Protein AF-A0A9E5NCF9-F1 (afdb_monomer_lite)

Structure (mmCIF, N/CA/C/O backbone):
data_AF-A0A9E5NCF9-F1
#
_entry.id   AF-A0A9E5NCF9-F1
#
loop_
_atom_site.group_PDB
_atom_site.id
_atom_site.type_symbol
_atom_site.label_atom_id
_atom_site.label_alt_id
_atom_site.label_comp_id
_atom_site.label_asym_id
_atom_site.label_entity_id
_atom_site.label_seq_id
_atom_site.pdbx_PDB_ins_code
_atom_site.Cartn_x
_atom_site.Cartn_y
_atom_site.Cartn_z
_atom_site.occupancy
_atom_site.B_iso_or_equiv
_atom_site.auth_seq_id
_atom_site.auth_comp_id
_atom_site.auth_asym_id
_atom_site.auth_atom_id
_atom_site.pdbx_PDB_model_num
ATOM 1 N N . MET A 1 1 ? -29.497 15.907 59.977 1.00 49.34 1 MET A N 1
ATOM 2 C CA . MET A 1 1 ? -30.324 15.135 59.034 1.00 49.34 1 MET A CA 1
ATOM 3 C C . MET A 1 1 ? -30.104 15.745 57.662 1.00 49.34 1 MET A C 1
ATOM 5 O O . MET A 1 1 ? -30.448 16.901 57.498 1.00 49.34 1 MET A O 1
ATOM 9 N N . LEU A 1 2 ? -29.496 14.952 56.767 1.00 55.16 2 LEU A N 1
ATOM 10 C CA . LEU A 1 2 ? -29.427 15.104 55.304 1.00 55.16 2 LEU A CA 1
ATOM 11 C C . LEU A 1 2 ? -28.586 16.265 54.755 1.00 55.16 2 LEU A C 1
ATOM 13 O O . LEU A 1 2 ? -29.027 17.397 54.797 1.00 55.16 2 LEU A O 1
ATOM 17 N N . GLU A 1 3 ? -27.396 15.934 54.239 1.00 51.88 3 GLU A N 1
ATOM 18 C CA . GLU A 1 3 ? -26.892 16.276 52.887 1.00 51.88 3 GLU A CA 1
ATOM 19 C C . GLU A 1 3 ? -25.631 15.424 52.621 1.00 51.88 3 GLU A C 1
ATOM 21 O O . GLU A 1 3 ? -24.520 15.906 52.445 1.00 51.88 3 GLU A O 1
ATOM 26 N N . ALA A 1 4 ? -25.805 14.097 52.644 1.00 48.38 4 ALA A N 1
ATOM 27 C CA . ALA A 1 4 ? -24.856 13.138 52.063 1.00 48.38 4 ALA A CA 1
ATOM 28 C C . ALA A 1 4 ? -25.385 12.704 50.683 1.00 48.38 4 ALA A C 1
ATOM 30 O O . ALA A 1 4 ? -25.530 11.520 50.381 1.00 48.38 4 ALA A O 1
ATOM 31 N N . GLY A 1 5 ? -25.803 13.696 49.894 1.00 51.72 5 GLY A N 1
ATOM 32 C CA . GLY A 1 5 ? -26.425 13.520 48.593 1.00 51.72 5 GLY A CA 1
ATOM 33 C C . GLY A 1 5 ? -25.374 13.329 47.512 1.00 51.72 5 GLY A C 1
ATOM 34 O O . GLY A 1 5 ? -24.742 14.286 47.084 1.00 51.72 5 GLY A O 1
ATOM 35 N N . ALA A 1 6 ? -25.249 12.084 47.059 1.00 51.91 6 ALA A N 1
ATOM 36 C CA . ALA A 1 6 ? -24.755 11.723 45.738 1.00 51.91 6 ALA A CA 1
ATOM 37 C C . ALA A 1 6 ? -23.331 12.196 45.395 1.00 51.91 6 ALA A C 1
ATOM 39 O O . ALA A 1 6 ? -23.110 12.969 44.464 1.00 51.91 6 ALA A O 1
ATOM 40 N N . ILE A 1 7 ? -22.341 11.554 46.022 1.00 51.66 7 ILE A N 1
ATOM 41 C CA . ILE A 1 7 ? -21.150 11.169 45.258 1.00 51.66 7 ILE A CA 1
ATOM 42 C C . ILE A 1 7 ? -21.660 10.131 44.256 1.00 51.66 7 ILE A C 1
ATOM 44 O O . ILE A 1 7 ? -21.749 8.945 44.564 1.00 51.66 7 ILE A O 1
ATOM 48 N N . ALA A 1 8 ? -22.144 10.601 43.107 1.00 52.72 8 ALA A N 1
ATOM 49 C CA . ALA A 1 8 ? -22.459 9.739 41.987 1.00 52.72 8 ALA A CA 1
ATOM 50 C C . ALA A 1 8 ? -21.172 8.982 41.670 1.00 52.72 8 ALA A C 1
ATOM 52 O O . ALA A 1 8 ? -20.208 9.559 41.168 1.00 52.72 8 ALA A O 1
ATOM 53 N N . GLU A 1 9 ? -21.147 7.711 42.059 1.00 51.28 9 GLU A N 1
ATOM 54 C CA . GLU A 1 9 ? -20.127 6.756 41.683 1.00 51.28 9 GLU A CA 1
ATOM 55 C C . GLU A 1 9 ? -20.031 6.805 40.160 1.00 51.28 9 GLU A C 1
ATOM 57 O O . GLU A 1 9 ? -20.888 6.284 39.443 1.00 51.28 9 GLU A O 1
ATOM 62 N N . GLN A 1 10 ? -19.029 7.527 39.658 1.00 52.56 10 GLN A N 1
ATOM 63 C CA . GLN A 1 10 ? -18.651 7.462 38.262 1.00 52.56 10 GLN A CA 1
ATOM 64 C C . GLN A 1 10 ? -18.163 6.035 38.041 1.00 52.56 10 GLN A C 1
ATOM 66 O O . GLN A 1 10 ? -16.990 5.730 38.244 1.00 52.56 10 GLN A O 1
ATOM 71 N N . GLN A 1 11 ? -19.086 5.140 37.679 1.00 53.62 11 GLN A N 1
ATOM 72 C CA . GLN A 1 11 ? -18.734 3.829 37.162 1.00 53.62 11 GLN A CA 1
ATOM 73 C C . GLN A 1 11 ? -17.692 4.064 36.068 1.00 53.62 11 GLN A C 1
ATOM 75 O O . GLN A 1 11 ? -17.972 4.822 35.131 1.00 53.62 11 GLN A O 1
ATOM 80 N N . PRO A 1 12 ? -16.489 3.478 36.168 1.00 50.41 12 PRO A N 1
ATOM 81 C CA . PRO A 1 12 ? -15.481 3.686 35.151 1.00 50.41 12 PRO A CA 1
ATOM 82 C C . PRO A 1 12 ? -16.067 3.174 33.834 1.00 50.41 12 PRO A C 1
ATOM 84 O O . PRO A 1 12 ? -16.365 1.987 33.693 1.00 50.41 12 PRO A O 1
ATOM 87 N N . LEU A 1 13 ? -16.244 4.073 32.861 1.00 57.38 1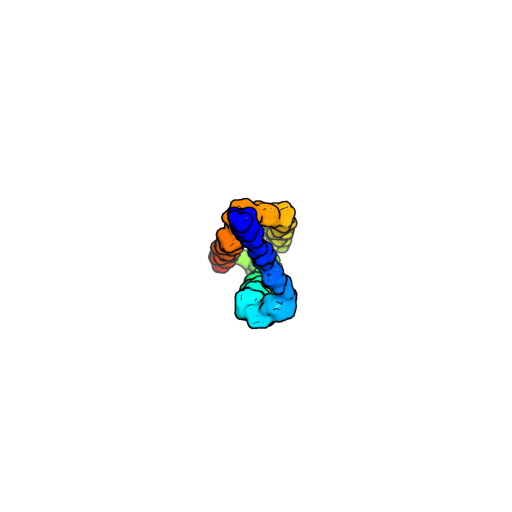3 LEU A N 1
ATOM 88 C CA . LEU A 1 13 ? -16.773 3.794 31.516 1.00 57.38 13 LEU A CA 1
ATOM 89 C C . LEU A 1 13 ? -15.908 2.800 30.710 1.00 57.38 13 LEU A C 1
ATOM 91 O O . LEU A 1 13 ? -16.155 2.541 29.535 1.00 57.38 13 LEU A O 1
ATOM 95 N N . THR A 1 14 ? -14.905 2.191 31.333 1.00 57.75 14 THR A N 1
ATOM 96 C CA . THR A 1 14 ? -14.016 1.183 30.777 1.00 57.75 14 THR A CA 1
ATOM 97 C C . THR A 1 14 ? -14.403 -0.205 31.284 1.00 57.75 14 THR A C 1
ATOM 99 O O . THR A 1 14 ? -13.623 -0.903 31.929 1.00 57.75 14 THR A O 1
ATOM 102 N N . ARG A 1 15 ? -15.604 -0.687 30.936 1.00 58.34 15 ARG A N 1
ATOM 103 C CA . ARG 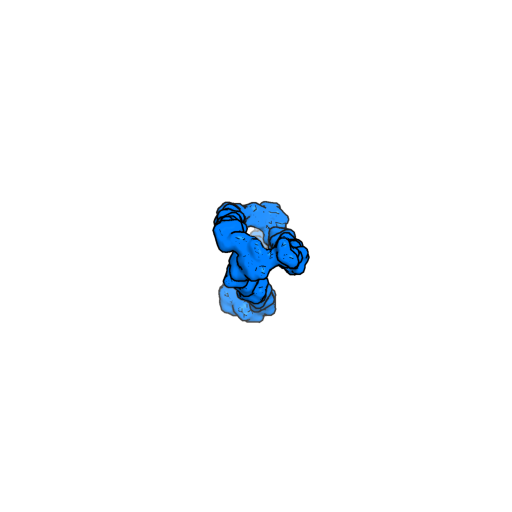A 1 15 ? -15.839 -2.141 30.932 1.00 58.34 15 ARG A CA 1
ATOM 104 C C . ARG A 1 15 ? -14.911 -2.737 29.863 1.00 58.34 15 ARG A C 1
ATOM 106 O O . ARG A 1 15 ? -15.240 -2.743 28.680 1.00 58.34 15 ARG A O 1
ATOM 113 N N . GLY A 1 16 ? -13.718 -3.134 30.308 1.00 64.75 16 GLY A N 1
ATOM 114 C CA . GLY A 1 16 ? -12.516 -3.340 29.506 1.00 64.75 16 GLY A CA 1
ATOM 115 C C . GLY A 1 16 ? -12.742 -4.169 28.249 1.00 64.75 16 GLY A C 1
ATOM 116 O O . GLY A 1 16 ? -13.176 -5.322 28.301 1.00 64.75 16 GLY A O 1
ATOM 117 N N . TRP A 1 17 ? -12.421 -3.580 27.102 1.00 76.69 17 TRP A N 1
ATOM 118 C CA . TRP A 1 17 ? -12.230 -4.336 25.877 1.00 76.69 17 TRP A CA 1
ATOM 119 C C . TRP A 1 17 ? -11.037 -5.270 26.067 1.00 76.69 17 TRP A C 1
ATOM 121 O O . TRP A 1 17 ? -9.910 -4.823 26.253 1.00 76.69 17 TRP A O 1
ATOM 131 N N . THR A 1 18 ? -11.291 -6.575 26.040 1.00 88.62 18 THR A N 1
ATOM 132 C CA . THR A 1 18 ? -10.236 -7.591 26.021 1.00 88.62 18 THR A CA 1
ATOM 133 C C . THR A 1 18 ? -10.070 -8.113 24.602 1.00 88.62 18 THR A C 1
ATOM 135 O O . THR A 1 18 ? -11.038 -8.165 23.837 1.00 88.62 18 THR A O 1
ATOM 138 N N . LEU A 1 19 ? -8.860 -8.559 24.256 1.00 85.25 19 LEU A N 1
ATOM 139 C CA . LEU A 1 19 ? -8.595 -9.173 22.952 1.00 85.25 19 LEU A CA 1
ATOM 140 C C . LEU A 1 19 ? -9.566 -10.332 22.680 1.00 85.25 19 LEU A C 1
ATOM 142 O O . LEU A 1 19 ? -10.162 -10.401 21.613 1.00 85.25 19 LEU A O 1
ATOM 146 N N . ARG A 1 20 ? -9.814 -11.181 23.687 1.00 91.50 20 ARG A N 1
ATOM 147 C CA . ARG A 1 20 ? -10.781 -12.289 23.608 1.00 91.50 20 ARG A CA 1
ATOM 148 C C . ARG A 1 20 ? -12.180 -11.816 23.210 1.00 91.50 20 ARG A C 1
ATOM 150 O O . ARG A 1 20 ? -12.838 -12.485 22.422 1.00 91.50 20 ARG A O 1
ATOM 157 N N . LYS A 1 21 ? -12.635 -10.680 23.744 1.00 90.12 21 LYS A N 1
ATOM 158 C CA . LYS A 1 21 ? -13.936 -10.107 23.390 1.00 90.12 21 LYS A CA 1
ATOM 159 C C . LYS A 1 21 ? -13.934 -9.579 21.955 1.00 90.12 21 LYS A C 1
ATOM 161 O O . LYS A 1 21 ? -14.890 -9.835 21.237 1.00 90.12 21 LYS A O 1
ATOM 166 N N . ALA A 1 22 ? -12.863 -8.908 21.527 1.00 90.69 22 ALA A N 1
ATOM 167 C CA . ALA A 1 22 ? -12.720 -8.409 20.158 1.00 90.69 22 ALA A CA 1
ATOM 168 C C . ALA A 1 22 ? -12.706 -9.542 19.114 1.00 90.69 22 ALA A C 1
ATOM 170 O O . ALA A 1 22 ? -13.416 -9.444 18.117 1.00 90.69 22 ALA A O 1
ATOM 171 N N . LEU A 1 23 ? -11.999 -10.649 19.384 1.00 94.69 23 LEU A N 1
ATOM 172 C CA . LEU A 1 23 ? -11.964 -11.841 18.521 1.00 94.69 23 LEU A CA 1
ATOM 173 C C . LEU A 1 23 ? -13.352 -12.466 18.284 1.00 94.69 23 LEU A C 1
ATOM 175 O O . LEU A 1 23 ? -13.549 -13.156 17.289 1.00 94.69 23 LEU A O 1
ATOM 179 N N . GLY A 1 24 ? -14.314 -12.241 19.182 1.00 93.44 24 GLY A N 1
ATOM 180 C CA . GLY A 1 24 ? -15.695 -12.708 19.030 1.00 93.44 24 GLY A CA 1
ATOM 181 C C . GLY A 1 24 ? -16.599 -11.770 18.222 1.00 93.44 24 GLY A C 1
ATOM 182 O O . GLY A 1 24 ? -17.773 -12.079 18.042 1.00 93.44 24 GLY A O 1
ATOM 183 N N . THR A 1 25 ? -16.097 -10.617 17.769 1.00 95.19 25 THR A N 1
ATOM 184 C CA . THR A 1 25 ? -16.896 -9.614 17.048 1.00 95.19 25 THR A CA 1
ATOM 185 C C . THR A 1 25 ? -16.750 -9.750 15.537 1.00 95.19 25 THR A C 1
ATOM 187 O O . THR A 1 25 ? -15.661 -10.016 15.029 1.00 95.19 25 THR A O 1
ATOM 190 N N . TYR A 1 26 ? -17.835 -9.517 14.795 1.00 95.81 26 TYR A N 1
ATOM 191 C CA . TYR A 1 26 ? -17.784 -9.530 13.331 1.00 95.81 26 TYR A CA 1
ATOM 192 C C . TYR A 1 26 ? -16.941 -8.372 12.786 1.00 95.81 26 TYR A C 1
ATOM 194 O O . TYR A 1 26 ? -16.249 -8.545 11.791 1.00 95.81 26 TYR A O 1
ATOM 202 N N . GLN A 1 27 ? -16.944 -7.216 13.460 1.00 94.56 27 GLN A N 1
ATOM 203 C CA . GLN A 1 27 ? -16.173 -6.034 13.074 1.00 94.56 27 GLN A CA 1
ATOM 204 C C . GLN A 1 27 ? -14.676 -6.341 13.012 1.00 94.56 27 GLN A C 1
ATOM 206 O O . GLN A 1 27 ? -14.008 -5.957 12.057 1.00 94.56 27 GLN A O 1
ATOM 211 N N . PHE A 1 28 ? -14.155 -7.070 14.003 1.00 94.25 28 PHE A N 1
ATOM 212 C CA . PHE A 1 28 ? -12.757 -7.489 14.027 1.00 94.25 28 PHE A CA 1
ATOM 213 C C . PHE A 1 28 ? -12.396 -8.334 12.799 1.00 94.25 28 PHE A C 1
ATOM 215 O O . PHE A 1 28 ? -11.422 -8.041 12.107 1.00 94.25 28 PHE A O 1
ATOM 222 N N . TRP A 1 29 ? -13.207 -9.346 12.487 1.00 96.81 29 TRP A N 1
ATOM 223 C CA . TRP A 1 29 ? -12.961 -10.213 11.335 1.00 96.81 29 TRP A CA 1
ATOM 224 C C . TRP A 1 29 ? -13.160 -9.500 10.002 1.00 96.81 29 TRP A C 1
ATOM 226 O O . TRP A 1 29 ? -12.426 -9.772 9.057 1.00 96.81 29 TRP A O 1
ATOM 236 N N . PHE A 1 30 ? -14.090 -8.549 9.931 1.00 95.94 30 PHE A N 1
ATOM 237 C CA . PHE A 1 30 ? -14.272 -7.715 8.748 1.00 95.94 30 PHE A CA 1
ATOM 238 C C . PHE A 1 30 ? -13.051 -6.825 8.500 1.00 95.94 30 PHE A C 1
ATOM 240 O O . PHE A 1 30 ? -12.613 -6.698 7.362 1.00 95.94 30 PHE A O 1
ATOM 247 N N . LEU A 1 31 ? -12.451 -6.266 9.558 1.00 94.19 31 LEU A N 1
ATOM 248 C CA . LEU A 1 31 ? -11.208 -5.497 9.463 1.00 94.19 31 LEU A CA 1
ATOM 249 C C . LEU A 1 31 ? -10.024 -6.366 9.030 1.00 94.19 31 LEU A C 1
ATOM 251 O O . LEU A 1 31 ? -9.266 -5.949 8.157 1.00 94.19 31 LEU A O 1
ATOM 255 N N . ILE A 1 32 ? -9.881 -7.571 9.598 1.00 95.44 32 ILE A N 1
ATOM 256 C CA . ILE A 1 32 ? -8.859 -8.527 9.150 1.00 95.44 32 ILE A CA 1
ATOM 257 C C . ILE A 1 32 ? -9.062 -8.853 7.675 1.00 95.44 32 ILE A C 1
ATOM 259 O O . ILE A 1 32 ? -8.135 -8.687 6.892 1.00 95.44 32 ILE A O 1
ATOM 263 N N . GLY A 1 33 ? -10.269 -9.270 7.291 1.00 96.69 33 GLY A N 1
ATOM 264 C CA . GLY A 1 33 ? -10.589 -9.619 5.913 1.00 96.69 33 GLY A CA 1
ATOM 265 C C . GLY A 1 33 ? -10.291 -8.465 4.962 1.00 96.69 33 GLY A C 1
ATOM 266 O O . GLY A 1 33 ? -9.548 -8.646 4.003 1.00 96.69 33 GLY A O 1
ATOM 267 N N . ALA A 1 34 ? -10.787 -7.263 5.262 1.00 94.19 34 ALA A N 1
ATOM 268 C CA . ALA A 1 34 ? -10.545 -6.074 4.452 1.00 94.19 34 ALA A CA 1
ATOM 269 C C . ALA A 1 34 ? -9.046 -5.784 4.281 1.00 94.19 34 ALA A C 1
ATOM 271 O O . ALA A 1 34 ? -8.591 -5.577 3.157 1.00 94.19 34 ALA A O 1
ATOM 272 N N . GLN A 1 35 ? -8.265 -5.834 5.365 1.00 93.62 35 GLN A N 1
ATOM 273 C CA . GLN A 1 35 ? -6.822 -5.599 5.309 1.00 93.62 35 GLN A CA 1
ATOM 274 C C . GLN A 1 35 ? -6.094 -6.694 4.515 1.00 93.62 35 GLN A C 1
ATOM 276 O O . GLN A 1 35 ? -5.224 -6.393 3.696 1.00 93.62 35 GLN A O 1
ATOM 281 N 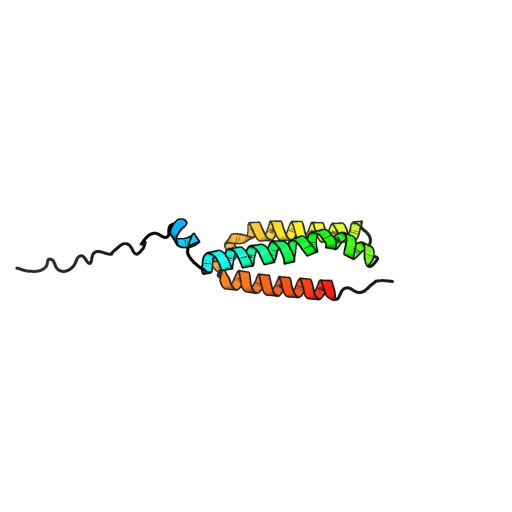N . SER A 1 36 ? -6.458 -7.961 4.726 1.00 94.81 36 SER A N 1
ATOM 282 C CA . SER A 1 36 ? -5.881 -9.102 4.015 1.00 94.81 36 SER A CA 1
ATOM 283 C C . SER A 1 36 ? -6.181 -9.059 2.520 1.00 94.81 36 SER A C 1
ATOM 285 O O . SER A 1 36 ? -5.283 -9.309 1.723 1.00 94.81 36 SER A O 1
ATOM 287 N N . PHE A 1 37 ? -7.405 -8.712 2.119 1.00 94.62 37 PHE A N 1
ATOM 288 C CA . PHE A 1 37 ? -7.760 -8.586 0.706 1.00 94.62 37 PHE A CA 1
ATOM 289 C C . PHE A 1 37 ? -7.086 -7.381 0.052 1.00 94.62 37 PHE A C 1
ATOM 291 O O . PHE A 1 37 ? -6.559 -7.514 -1.053 1.00 94.62 37 PHE A O 1
ATOM 298 N N . TYR A 1 38 ? -7.048 -6.238 0.742 1.00 93.44 38 TYR A N 1
ATOM 299 C CA . TYR A 1 38 ? -6.402 -5.030 0.236 1.00 93.44 38 TYR A CA 1
ATOM 300 C C . TYR A 1 38 ? -4.908 -5.251 -0.029 1.00 93.44 38 TYR A C 1
ATOM 302 O O . TYR A 1 38 ? -4.437 -4.996 -1.136 1.00 93.44 38 TYR A O 1
ATOM 310 N N . TRP A 1 39 ? -4.162 -5.777 0.949 1.00 94.00 39 TRP A N 1
ATOM 311 C CA . TRP A 1 39 ? -2.728 -6.023 0.775 1.00 94.00 39 TRP A CA 1
ATOM 312 C C . TRP A 1 39 ? -2.426 -7.268 -0.050 1.00 94.00 39 TRP A C 1
ATOM 314 O O . TRP A 1 39 ? -1.553 -7.221 -0.906 1.00 94.00 39 TRP A O 1
ATOM 324 N N . GLY A 1 40 ? -3.126 -8.375 0.192 1.00 92.19 40 GLY A N 1
ATOM 325 C CA . GLY A 1 40 ? -2.868 -9.650 -0.471 1.00 9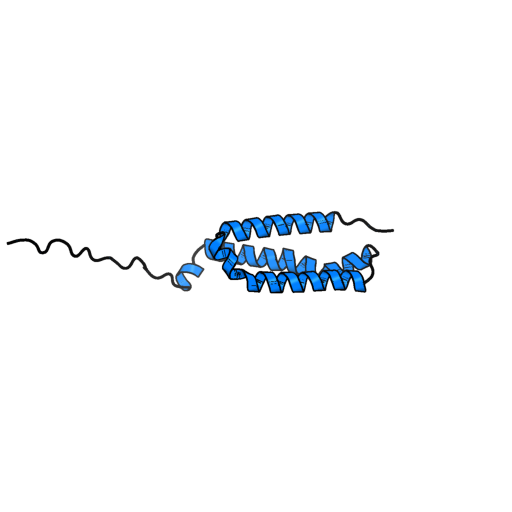2.19 40 GLY A CA 1
ATOM 326 C C . GLY A 1 40 ? -3.248 -9.629 -1.949 1.00 92.19 40 GLY A C 1
ATOM 327 O O . GLY A 1 40 ? -2.376 -9.674 -2.814 1.00 92.19 40 GLY A O 1
ATOM 328 N N . LEU A 1 41 ? -4.553 -9.562 -2.235 1.00 87.94 41 LEU A N 1
ATOM 329 C CA . LEU A 1 41 ? -5.058 -9.618 -3.611 1.00 87.94 41 LEU A CA 1
ATOM 330 C C . LEU A 1 41 ? -4.882 -8.297 -4.361 1.00 87.94 41 LEU A C 1
ATOM 332 O O . LEU A 1 41 ? -4.668 -8.320 -5.567 1.00 87.94 41 LEU A O 1
ATOM 336 N N . GLY A 1 42 ? -4.986 -7.160 -3.672 1.00 88.56 42 GLY A N 1
ATOM 337 C CA . GLY A 1 42 ? -4.806 -5.849 -4.288 1.00 88.56 42 GLY A CA 1
ATOM 338 C C . GLY A 1 42 ? -3.331 -5.515 -4.489 1.00 88.56 42 GLY A C 1
ATOM 339 O O . GLY A 1 42 ? -2.803 -5.597 -5.595 1.00 88.56 42 GLY A O 1
ATOM 340 N N . ALA A 1 43 ? -2.659 -5.120 -3.409 1.00 92.31 43 ALA A N 1
ATOM 341 C CA . ALA A 1 43 ? -1.329 -4.531 -3.491 1.00 92.31 43 ALA A CA 1
ATOM 342 C C . ALA A 1 43 ? -0.251 -5.536 -3.927 1.00 92.31 43 ALA A C 1
ATOM 344 O O . ALA A 1 43 ? 0.414 -5.305 -4.929 1.00 92.31 43 ALA A O 1
ATOM 345 N N . TYR A 1 44 ? -0.058 -6.651 -3.218 1.00 93.50 44 TYR A N 1
ATOM 346 C CA . TYR A 1 44 ? 1.061 -7.561 -3.489 1.00 93.50 44 TYR A CA 1
ATOM 347 C C . TYR A 1 44 ? 0.943 -8.277 -4.832 1.00 93.50 44 TYR A C 1
ATOM 349 O O . TYR A 1 44 ? 1.960 -8.458 -5.502 1.00 93.50 44 TYR A O 1
ATOM 357 N N . MET A 1 45 ? -0.275 -8.620 -5.257 1.00 93.19 45 MET A N 1
ATOM 358 C CA . MET A 1 45 ? -0.509 -9.192 -6.582 1.00 93.19 45 MET A CA 1
ATOM 359 C C . MET A 1 45 ? -0.042 -8.237 -7.686 1.00 93.19 45 MET A C 1
ATOM 361 O O . MET A 1 45 ? 0.719 -8.639 -8.562 1.00 93.19 45 MET A O 1
ATOM 365 N N . VAL A 1 46 ? -0.431 -6.960 -7.611 1.00 93.25 46 VAL A N 1
ATOM 366 C CA . VAL A 1 46 ? 0.011 -5.935 -8.566 1.00 93.25 46 VAL A CA 1
ATOM 367 C C . VAL A 1 46 ? 1.510 -5.704 -8.444 1.00 93.25 46 VAL A C 1
ATOM 369 O O . VAL A 1 46 ? 2.225 -5.760 -9.442 1.00 93.25 46 VAL A O 1
ATOM 372 N N . LEU A 1 47 ? 2.009 -5.491 -7.225 1.00 92.94 47 LEU A N 1
ATOM 373 C CA . LEU A 1 47 ? 3.397 -5.108 -7.009 1.00 92.94 47 LEU A CA 1
ATOM 374 C C . LEU A 1 47 ? 4.381 -6.179 -7.488 1.00 92.94 47 LEU A C 1
ATOM 376 O O . LEU A 1 47 ? 5.425 -5.829 -8.037 1.00 92.94 47 LEU A O 1
ATOM 380 N N . GLY A 1 48 ? 4.037 -7.458 -7.307 1.00 94.12 48 GLY A N 1
ATOM 381 C CA . GLY A 1 48 ? 4.849 -8.587 -7.754 1.00 94.12 48 GLY A CA 1
ATOM 382 C C . GLY A 1 48 ? 4.954 -8.709 -9.276 1.00 94.12 48 GLY A C 1
ATOM 383 O O . GLY A 1 48 ? 5.932 -9.265 -9.766 1.00 94.12 48 GLY A O 1
ATOM 384 N N . HIS A 1 49 ? 3.992 -8.160 -10.024 1.00 93.94 49 HIS A N 1
ATOM 385 C CA . HIS A 1 49 ? 3.940 -8.277 -11.484 1.00 93.94 49 HIS A CA 1
ATOM 386 C C . HIS A 1 49 ? 4.207 -6.959 -12.218 1.00 93.94 49 HIS A C 1
ATOM 388 O O . HIS A 1 49 ? 4.525 -6.995 -13.400 1.00 93.94 49 HIS A O 1
ATOM 394 N N . GLN A 1 50 ? 4.120 -5.802 -11.555 1.00 93.31 50 GLN A N 1
ATOM 395 C CA . GLN A 1 50 ? 4.131 -4.494 -12.228 1.00 93.31 50 GLN A CA 1
ATOM 396 C C . GLN A 1 50 ? 5.380 -4.237 -13.086 1.00 93.31 50 GLN A C 1
ATOM 398 O O . GLN A 1 50 ? 5.276 -3.611 -14.135 1.00 93.31 50 GLN A O 1
ATOM 403 N N . VAL A 1 51 ? 6.557 -4.702 -12.646 1.00 95.12 51 VAL A N 1
ATOM 404 C CA . VAL A 1 51 ? 7.822 -4.456 -13.355 1.00 95.12 51 VAL A CA 1
ATOM 405 C C . VAL A 1 51 ? 7.838 -5.274 -14.638 1.00 95.12 51 VAL A C 1
ATOM 407 O O . VAL A 1 51 ? 8.020 -4.717 -15.714 1.00 95.12 51 VAL A O 1
ATOM 410 N N . LYS A 1 52 ? 7.536 -6.573 -14.517 1.00 94.94 52 LYS A N 1
ATOM 411 C CA . LYS A 1 52 ? 7.390 -7.495 -15.644 1.00 94.94 52 LYS A CA 1
ATOM 412 C C . LYS A 1 52 ? 6.331 -6.994 -16.632 1.00 94.94 52 LYS A C 1
ATOM 414 O O . LYS A 1 52 ? 6.588 -6.968 -17.825 1.00 94.94 52 LYS A O 1
ATOM 419 N N . PHE A 1 53 ? 5.179 -6.546 -16.128 1.00 93.94 53 PHE A N 1
ATOM 420 C CA . PHE A 1 53 ? 4.105 -5.972 -16.937 1.00 93.94 53 PHE A CA 1
ATOM 421 C C . PHE A 1 53 ? 4.579 -4.752 -17.734 1.00 93.94 53 PHE A C 1
ATOM 423 O O . PHE A 1 53 ? 4.356 -4.689 -18.935 1.00 93.94 53 PHE A O 1
ATOM 430 N N . ALA A 1 54 ? 5.262 -3.797 -17.098 1.00 92.88 54 ALA A N 1
ATOM 431 C CA . ALA A 1 54 ? 5.767 -2.619 -17.798 1.00 92.88 54 ALA A CA 1
ATOM 432 C C . ALA A 1 54 ? 6.800 -2.986 -18.880 1.00 92.88 54 ALA A C 1
ATOM 434 O O . ALA A 1 54 ? 6.773 -2.408 -19.965 1.00 92.88 54 ALA A O 1
ATOM 435 N N . GLU A 1 55 ? 7.676 -3.958 -18.612 1.00 95.06 55 GLU A N 1
ATOM 436 C CA . GLU A 1 55 ? 8.609 -4.487 -19.614 1.00 95.06 55 GLU A CA 1
ATOM 437 C C . GLU A 1 55 ? 7.881 -5.152 -20.789 1.00 95.06 55 GLU A C 1
ATOM 439 O O . GLU A 1 55 ? 8.236 -4.911 -21.940 1.00 95.06 55 GLU A O 1
ATOM 444 N N . ASP A 1 56 ? 6.837 -5.939 -20.511 1.00 94.25 56 ASP A N 1
ATOM 445 C CA . ASP A 1 56 ? 6.037 -6.619 -21.537 1.00 94.25 56 ASP A CA 1
ATOM 446 C C . ASP A 1 56 ? 5.288 -5.628 -22.445 1.00 94.25 56 ASP A C 1
ATOM 448 O O . ASP A 1 56 ? 5.102 -5.904 -23.625 1.00 94.25 56 ASP A O 1
ATOM 452 N N . VAL A 1 57 ? 4.940 -4.449 -21.919 1.00 92.69 57 VAL A N 1
ATOM 453 C CA . VAL A 1 57 ? 4.290 -3.337 -22.645 1.00 92.69 57 VAL A CA 1
ATOM 454 C C . VAL A 1 57 ? 5.283 -2.502 -23.487 1.00 92.69 57 VAL A C 1
ATOM 456 O O . VAL A 1 57 ? 4.899 -1.608 -24.254 1.00 92.69 57 VAL A O 1
ATOM 459 N N . GLY A 1 58 ? 6.586 -2.789 -23.367 1.00 92.75 58 GLY A N 1
ATOM 460 C CA . GLY A 1 58 ? 7.660 -2.169 -24.151 1.00 92.75 58 GLY A CA 1
ATOM 461 C C . GLY A 1 58 ? 8.491 -1.116 -23.411 1.00 92.75 58 GLY A C 1
ATOM 462 O O . GLY A 1 58 ? 9.374 -0.501 -24.014 1.00 92.75 58 GLY A O 1
ATOM 463 N N . TYR A 1 59 ? 8.267 -0.900 -22.111 1.00 93.12 59 TYR A N 1
ATOM 464 C CA . TYR A 1 59 ? 9.128 -0.020 -21.316 1.00 93.12 59 TYR A CA 1
ATOM 465 C C . TYR A 1 59 ? 10.465 -0.689 -20.967 1.00 93.12 59 TYR A C 1
ATOM 467 O O . TYR A 1 59 ? 10.582 -1.909 -20.889 1.00 93.12 59 TYR A O 1
ATOM 475 N N . SER A 1 60 ? 11.503 0.112 -20.700 1.00 95.38 60 SER A N 1
ATOM 476 C CA . SER A 1 60 ? 12.782 -0.436 -20.237 1.00 95.38 60 SER A CA 1
ATOM 477 C C . SER A 1 60 ? 12.693 -0.932 -18.790 1.00 95.38 60 SER A C 1
ATOM 479 O O . SER A 1 60 ? 12.044 -0.313 -17.941 1.00 95.38 60 SER A O 1
ATOM 481 N N . GLY A 1 61 ? 13.432 -1.998 -18.471 1.00 94.88 61 GLY A N 1
ATOM 482 C CA . GLY A 1 61 ? 13.486 -2.533 -17.107 1.00 94.88 61 GLY A CA 1
ATOM 483 C C . GLY A 1 61 ? 14.005 -1.528 -16.075 1.00 94.88 61 GLY A C 1
ATOM 484 O O . GLY A 1 61 ? 13.516 -1.475 -14.948 1.00 94.88 61 GLY A O 1
ATOM 485 N N . THR A 1 62 ? 14.938 -0.648 -16.458 1.00 96.88 62 THR A N 1
ATOM 486 C CA . THR A 1 62 ? 15.428 0.426 -15.576 1.00 96.88 62 THR A CA 1
ATOM 487 C C . THR A 1 62 ? 14.350 1.462 -15.272 1.00 96.88 62 THR A C 1
ATOM 489 O O . THR A 1 62 ? 14.233 1.902 -14.128 1.00 96.88 62 THR A O 1
ATOM 492 N N . PHE A 1 63 ? 13.531 1.825 -16.263 1.00 94.81 63 PHE A N 1
ATOM 493 C CA . PHE A 1 63 ? 12.396 2.716 -16.053 1.00 94.81 63 PHE A CA 1
ATOM 494 C C . PHE A 1 63 ? 11.348 2.059 -15.147 1.00 94.81 63 PHE A C 1
ATOM 496 O O . PHE A 1 63 ? 10.973 2.643 -14.130 1.00 94.81 63 PHE A O 1
ATOM 503 N N . ALA A 1 64 ? 10.954 0.817 -15.436 1.00 95.00 64 ALA A N 1
ATOM 504 C CA . ALA A 1 64 ? 10.000 0.064 -14.623 1.00 95.00 64 ALA A CA 1
ATOM 505 C C . ALA A 1 64 ? 10.466 -0.093 -13.159 1.00 95.00 64 ALA A C 1
ATOM 507 O O . ALA A 1 64 ? 9.707 0.167 -12.222 1.00 95.00 64 ALA A O 1
ATOM 508 N N . ALA A 1 65 ? 11.743 -0.426 -12.943 1.00 95.88 65 ALA A N 1
ATOM 509 C CA . ALA A 1 65 ? 12.336 -0.515 -11.611 1.00 95.88 65 ALA A CA 1
ATOM 510 C C . ALA A 1 65 ? 12.356 0.837 -10.876 1.00 95.88 65 ALA A C 1
ATOM 512 O O . ALA A 1 65 ? 12.154 0.882 -9.663 1.00 95.88 65 ALA A O 1
ATOM 513 N N . SER A 1 66 ? 12.557 1.950 -11.590 1.00 96.62 66 SER A N 1
ATOM 514 C CA . SER A 1 66 ? 12.519 3.288 -10.985 1.00 96.62 66 SER A CA 1
ATOM 515 C C . SER A 1 66 ? 11.120 3.659 -10.476 1.00 96.62 66 SER A C 1
ATOM 517 O O . SER A 1 66 ? 10.993 4.215 -9.385 1.00 96.62 66 SER A O 1
ATOM 519 N N . VAL A 1 67 ? 10.062 3.273 -11.200 1.00 93.81 67 VAL A N 1
ATOM 520 C CA . VAL A 1 67 ? 8.669 3.445 -10.755 1.00 93.81 67 VAL A CA 1
ATOM 521 C C . VAL A 1 67 ? 8.407 2.616 -9.496 1.00 93.81 67 VAL A C 1
ATOM 523 O O . VAL A 1 67 ? 7.828 3.120 -8.532 1.00 93.81 67 VAL A O 1
ATOM 526 N N . PHE A 1 68 ? 8.907 1.378 -9.451 1.00 94.25 68 PHE A N 1
ATOM 527 C CA . PHE A 1 68 ? 8.818 0.555 -8.245 1.00 94.25 68 PHE A CA 1
ATOM 528 C C . PHE A 1 68 ? 9.557 1.174 -7.048 1.00 94.25 68 PHE A C 1
ATOM 530 O O . PHE A 1 68 ? 9.041 1.188 -5.929 1.00 94.25 68 PHE A O 1
ATOM 537 N N . ALA A 1 69 ? 10.744 1.741 -7.274 1.00 96.31 69 ALA A N 1
ATOM 538 C CA . ALA A 1 69 ? 11.497 2.437 -6.235 1.00 96.31 69 ALA A CA 1
ATOM 539 C C . ALA A 1 69 ? 10.740 3.668 -5.702 1.00 96.31 69 ALA A C 1
ATOM 541 O O . ALA A 1 69 ? 10.690 3.876 -4.487 1.00 96.31 69 ALA A O 1
ATOM 542 N N . LEU A 1 70 ? 10.094 4.445 -6.582 1.00 95.69 70 LEU A N 1
ATOM 543 C CA . LEU A 1 70 ? 9.237 5.569 -6.186 1.00 95.69 70 LEU A CA 1
ATOM 544 C C . LEU A 1 70 ? 8.081 5.115 -5.291 1.00 95.69 70 LEU A C 1
ATOM 546 O O . LEU A 1 70 ? 7.827 5.748 -4.266 1.00 95.69 70 LEU A O 1
ATOM 550 N N . PHE A 1 71 ? 7.424 3.998 -5.619 1.00 93.69 71 PHE A N 1
ATOM 551 C CA . PHE A 1 71 ? 6.407 3.407 -4.745 1.00 93.69 71 PHE A CA 1
ATOM 552 C C . PHE A 1 71 ? 6.961 3.116 -3.339 1.00 93.69 71 PHE A C 1
ATOM 554 O O . PHE A 1 71 ? 6.317 3.447 -2.339 1.00 93.69 71 PHE A O 1
ATOM 561 N N . GLY A 1 72 ? 8.171 2.557 -3.244 1.00 94.44 72 GLY A N 1
ATOM 562 C CA . GLY A 1 72 ? 8.846 2.313 -1.967 1.00 94.44 72 GLY A CA 1
ATOM 563 C C . GLY A 1 72 ? 9.077 3.594 -1.156 1.00 94.44 72 GLY A C 1
ATOM 564 O O . GLY A 1 72 ? 8.776 3.631 0.039 1.00 94.44 72 GLY A O 1
ATOM 565 N N . ILE A 1 73 ? 9.533 4.668 -1.808 1.00 97.38 73 ILE A N 1
ATOM 566 C CA . ILE A 1 73 ? 9.740 5.983 -1.178 1.00 97.38 73 ILE A CA 1
ATOM 567 C C . ILE A 1 73 ? 8.418 6.546 -0.642 1.00 97.38 73 ILE A C 1
ATOM 569 O O . ILE A 1 73 ? 8.345 6.942 0.523 1.00 97.38 73 ILE A O 1
ATOM 573 N N . PHE A 1 74 ? 7.357 6.548 -1.454 1.00 94.81 74 PHE A N 1
ATOM 574 C CA . PHE A 1 74 ? 6.043 7.033 -1.023 1.00 94.81 74 PHE A CA 1
ATOM 575 C C . PHE A 1 74 ? 5.447 6.182 0.100 1.00 94.81 74 PHE A C 1
ATOM 577 O O . PHE A 1 74 ? 4.829 6.725 1.014 1.00 94.81 74 PHE A O 1
ATOM 584 N N . THR A 1 75 ? 5.677 4.868 0.085 1.00 93.38 75 THR A N 1
ATOM 585 C CA . THR A 1 75 ? 5.251 3.972 1.169 1.00 93.38 75 THR A CA 1
ATOM 586 C C . THR A 1 75 ? 5.948 4.328 2.478 1.00 93.38 75 THR A C 1
ATOM 588 O O . THR A 1 75 ? 5.288 4.468 3.508 1.00 93.38 75 THR A O 1
ATOM 591 N N . ALA A 1 76 ? 7.268 4.532 2.448 1.00 95.94 76 ALA A N 1
ATOM 592 C CA . ALA A 1 76 ? 8.025 4.954 3.623 1.00 95.94 76 ALA A CA 1
ATOM 593 C C . ALA A 1 76 ? 7.528 6.308 4.155 1.00 95.94 76 ALA A C 1
ATOM 595 O O . ALA A 1 76 ? 7.235 6.435 5.345 1.00 95.94 76 ALA A O 1
ATOM 596 N N . ALA A 1 77 ? 7.348 7.295 3.273 1.00 95.88 77 ALA A N 1
ATOM 597 C CA . ALA A 1 77 ? 6.818 8.607 3.640 1.00 95.88 77 ALA A CA 1
ATOM 598 C C . ALA A 1 77 ? 5.405 8.522 4.251 1.00 95.88 77 ALA A C 1
ATOM 600 O O . ALA A 1 77 ? 5.122 9.173 5.260 1.00 95.88 77 ALA A O 1
ATOM 601 N N . GLY A 1 78 ? 4.530 7.685 3.686 1.00 92.25 78 GLY A N 1
ATOM 602 C CA . GLY A 1 78 ? 3.178 7.454 4.193 1.00 92.25 78 GLY A CA 1
ATOM 603 C C . GLY A 1 78 ? 3.167 6.859 5.602 1.00 92.25 78 GLY A C 1
ATOM 604 O O . GLY A 1 78 ? 2.427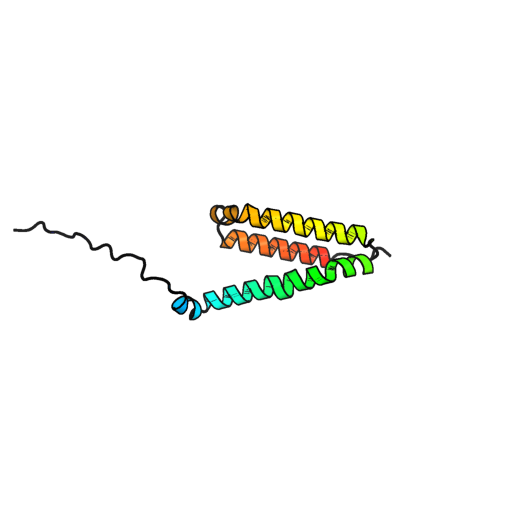 7.336 6.460 1.00 92.25 78 GLY A O 1
ATOM 605 N N . GLN A 1 79 ? 4.036 5.883 5.879 1.00 92.19 79 GLN A N 1
ATOM 606 C CA . GLN A 1 79 ? 4.154 5.269 7.209 1.00 92.19 79 GLN A CA 1
ATOM 607 C C . GLN A 1 79 ? 4.643 6.265 8.268 1.00 92.19 79 GLN A C 1
ATOM 609 O O . GLN A 1 79 ? 4.102 6.319 9.377 1.00 92.19 79 GLN A O 1
ATOM 614 N N . LEU A 1 80 ? 5.619 7.103 7.907 1.00 95.25 80 LEU A N 1
ATOM 615 C CA . LEU A 1 80 ? 6.095 8.195 8.764 1.00 95.25 80 LEU A CA 1
ATOM 616 C C . LEU A 1 80 ? 5.004 9.241 9.033 1.00 95.25 80 LEU A C 1
ATOM 618 O O . LEU A 1 80 ? 5.030 9.912 10.061 1.00 95.25 80 LEU A O 1
ATOM 622 N N . SER A 1 81 ? 4.016 9.341 8.145 1.00 92.56 81 SER A N 1
ATOM 623 C CA . SER A 1 81 ? 2.896 10.279 8.242 1.00 92.56 81 SER A CA 1
ATOM 624 C C . SER A 1 81 ? 1.657 9.682 8.924 1.00 92.56 81 SER A C 1
ATOM 626 O O . SER A 1 81 ? 0.578 10.268 8.850 1.00 92.56 81 SER A O 1
ATOM 628 N N . SER A 1 82 ? 1.769 8.533 9.599 1.00 87.06 82 SER A N 1
ATOM 629 C CA . SER A 1 82 ? 0.621 7.821 10.191 1.00 87.06 82 SER A CA 1
ATOM 630 C C . SER A 1 82 ? -0.204 8.662 11.179 1.00 87.06 82 SER A C 1
ATOM 632 O O . SER A 1 82 ? -1.432 8.558 11.183 1.00 87.06 82 SER A O 1
ATOM 634 N N . SER A 1 83 ? 0.431 9.570 11.928 1.00 90.25 83 SER A N 1
ATOM 635 C CA . SER A 1 83 ? -0.240 10.499 12.855 1.00 90.25 83 SER A CA 1
ATOM 636 C C . SER A 1 83 ? -1.239 11.440 12.170 1.00 90.25 83 SER A C 1
ATOM 638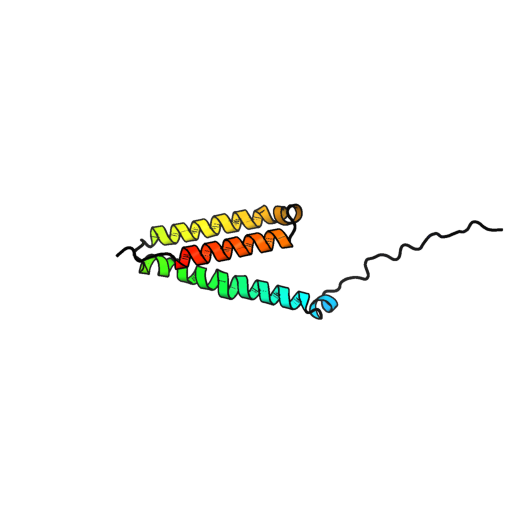 O O . SER A 1 83 ? -2.186 11.906 12.802 1.00 90.25 83 SER A O 1
ATOM 640 N N . LEU A 1 84 ? -1.078 11.701 10.867 1.00 89.75 84 LEU A N 1
ATOM 641 C CA . LEU A 1 84 ? -2.012 12.524 10.097 1.00 89.75 84 LEU A CA 1
ATOM 642 C C . LEU A 1 84 ? -3.417 11.904 10.066 1.00 89.75 84 LEU A C 1
ATOM 644 O O . LEU A 1 84 ? -4.421 12.619 10.050 1.00 89.75 84 LEU A O 1
ATOM 648 N N . SER A 1 85 ? -3.505 10.572 10.123 1.00 91.50 85 SER A N 1
ATOM 649 C CA . SER A 1 85 ? -4.788 9.874 10.150 1.00 91.50 85 SER A CA 1
ATOM 650 C C . SER A 1 85 ? -5.591 10.146 11.420 1.00 91.50 85 SER A C 1
ATOM 652 O O . SER A 1 85 ? -6.818 10.036 11.386 1.00 91.50 85 SER A O 1
ATOM 654 N N . ASP A 1 86 ? -4.934 10.474 12.530 1.00 92.38 86 ASP A N 1
ATOM 655 C CA . ASP A 1 86 ? -5.633 10.787 13.774 1.00 92.38 86 ASP A CA 1
ATOM 656 C C . ASP A 1 86 ? -6.244 12.198 13.720 1.00 92.38 86 ASP A C 1
ATOM 658 O O . ASP A 1 86 ? -7.266 12.447 14.353 1.00 92.38 86 ASP A O 1
ATOM 662 N N . TRP A 1 87 ? -5.684 13.094 12.895 1.00 92.75 87 TRP A N 1
ATOM 663 C CA . TRP A 1 87 ? -6.190 14.456 12.687 1.00 92.75 87 TRP A CA 1
ATOM 664 C C . TRP A 1 87 ? -7.329 14.500 11.661 1.00 92.75 87 TRP A C 1
ATOM 666 O O . TRP A 1 87 ? -8.329 15.183 11.866 1.00 92.75 87 TRP A O 1
ATOM 676 N N . ILE A 1 88 ? -7.193 13.766 10.552 1.00 91.50 88 ILE A N 1
ATOM 677 C CA . ILE A 1 88 ? -8.200 13.712 9.476 1.00 91.50 88 ILE A CA 1
ATOM 678 C C . ILE A 1 88 ? -9.398 12.829 9.870 1.00 91.50 88 ILE A C 1
ATOM 680 O O . ILE A 1 88 ? -10.530 13.068 9.437 1.00 91.50 88 ILE A O 1
ATOM 684 N N . GLY A 1 89 ? -9.155 11.821 10.711 1.00 92.50 89 GLY A N 1
ATOM 685 C CA . GLY A 1 89 ? -10.115 10.795 11.100 1.00 92.50 89 GLY A CA 1
ATOM 686 C C . GLY A 1 89 ? -9.905 9.498 10.316 1.00 92.50 89 GLY A C 1
ATOM 687 O O . GLY A 1 89 ? -9.881 9.487 9.086 1.00 92.50 89 GLY A O 1
ATOM 688 N N . ARG A 1 90 ? -9.794 8.379 11.042 1.00 89.75 90 ARG A N 1
ATOM 689 C CA . ARG A 1 90 ? -9.362 7.071 10.511 1.00 89.75 90 ARG A CA 1
ATOM 690 C C . ARG A 1 90 ? -10.234 6.555 9.362 1.00 89.75 90 ARG A C 1
ATOM 692 O O . ARG A 1 90 ? -9.702 6.079 8.365 1.00 89.75 90 ARG A O 1
ATOM 699 N N . GLU A 1 91 ? -11.556 6.692 9.466 1.00 92.50 91 GLU A N 1
ATOM 700 C CA . GLU A 1 91 ? -12.494 6.252 8.419 1.00 92.50 91 GLU A CA 1
ATOM 701 C C . GLU A 1 91 ? -12.327 7.047 7.118 1.00 92.50 91 GLU A C 1
ATOM 703 O O . GLU A 1 91 ? -12.307 6.470 6.028 1.00 92.50 91 GLU A O 1
ATOM 708 N N . LYS A 1 92 ? -12.141 8.369 7.226 1.00 94.00 92 LYS A N 1
ATOM 709 C CA . LYS A 1 92 ? -11.910 9.240 6.068 1.00 94.00 92 LYS A CA 1
ATOM 710 C C . LYS A 1 92 ? -10.572 8.926 5.415 1.00 94.00 92 LYS A C 1
ATOM 712 O O . LYS A 1 92 ? -10.528 8.772 4.200 1.00 94.00 92 LYS A O 1
ATOM 717 N N . THR A 1 93 ? -9.513 8.766 6.209 1.00 93.75 93 THR A N 1
ATOM 718 C CA . THR A 1 93 ? -8.185 8.381 5.712 1.00 93.75 93 THR A CA 1
ATOM 719 C C . THR A 1 93 ? -8.252 7.085 4.907 1.00 93.75 93 THR A C 1
ATOM 721 O O . THR A 1 93 ? -7.774 7.044 3.777 1.00 93.75 93 THR A O 1
ATOM 724 N N . VAL A 1 94 ? -8.892 6.041 5.451 1.00 92.44 94 VAL A N 1
ATOM 725 C CA . VAL A 1 94 ? -9.038 4.748 4.762 1.00 92.44 94 VAL A CA 1
ATOM 726 C C . VAL A 1 94 ? -9.878 4.886 3.491 1.00 92.44 94 VAL A C 1
ATOM 728 O O . VAL A 1 94 ? -9.514 4.325 2.461 1.00 92.44 94 VAL A O 1
ATOM 731 N N . THR A 1 95 ? -10.960 5.666 3.524 1.00 94.88 95 THR A N 1
ATOM 732 C CA . THR A 1 95 ? -11.816 5.887 2.346 1.00 94.88 95 THR A CA 1
ATOM 733 C C . THR A 1 95 ? -11.059 6.604 1.226 1.00 94.88 95 THR A C 1
ATOM 735 O O . THR A 1 95 ? -11.111 6.177 0.075 1.00 94.88 95 THR A O 1
ATOM 738 N N . ILE A 1 96 ? -10.307 7.659 1.554 1.00 94.56 96 ILE A N 1
ATOM 739 C CA . ILE A 1 96 ? -9.477 8.391 0.588 1.00 94.56 96 ILE A CA 1
ATOM 740 C C . ILE A 1 96 ? -8.397 7.467 0.015 1.00 94.56 96 ILE A C 1
ATOM 742 O O . ILE A 1 96 ? -8.216 7.428 -1.200 1.00 94.56 96 ILE A O 1
ATOM 746 N N . ALA A 1 97 ? -7.725 6.684 0.863 1.00 92.62 97 ALA A N 1
ATOM 747 C CA . ALA A 1 97 ? -6.725 5.717 0.419 1.00 92.62 97 ALA A CA 1
ATOM 748 C C . ALA A 1 97 ? -7.321 4.677 -0.545 1.00 92.62 97 ALA A C 1
ATOM 750 O O . ALA A 1 97 ? -6.718 4.387 -1.575 1.00 92.62 97 ALA A O 1
ATOM 751 N N . ALA A 1 98 ? -8.525 4.169 -0.263 1.00 93.94 98 ALA A N 1
ATOM 752 C CA . ALA A 1 98 ? -9.220 3.232 -1.142 1.00 93.94 98 ALA A CA 1
ATOM 753 C C . ALA A 1 98 ? -9.576 3.861 -2.501 1.00 93.94 98 ALA A C 1
ATOM 755 O O . ALA A 1 98 ? -9.349 3.239 -3.536 1.00 93.94 98 ALA A O 1
ATOM 756 N N . ILE A 1 99 ? -10.072 5.104 -2.520 1.00 96.75 99 ILE A N 1
ATOM 757 C CA . ILE A 1 99 ? -10.366 5.834 -3.766 1.00 96.75 99 ILE A CA 1
ATOM 758 C C . ILE A 1 99 ? -9.091 6.023 -4.596 1.00 96.75 99 ILE A C 1
ATOM 760 O O . ILE A 1 99 ? -9.096 5.765 -5.799 1.00 96.75 99 ILE A O 1
ATOM 764 N N . LEU A 1 100 ? -7.990 6.431 -3.960 1.00 94.88 100 LEU A N 1
ATOM 765 C CA . LEU A 1 100 ? -6.697 6.588 -4.629 1.00 94.88 100 LEU A CA 1
ATOM 766 C C . LEU A 1 100 ? -6.178 5.254 -5.179 1.00 94.88 100 LEU A C 1
ATOM 768 O O . LEU A 1 100 ? -5.700 5.217 -6.310 1.00 94.88 100 LEU A O 1
ATOM 772 N N . ALA A 1 101 ? -6.315 4.159 -4.426 1.00 93.75 101 ALA A N 1
ATOM 773 C CA . ALA A 1 101 ? -5.928 2.826 -4.879 1.00 93.75 101 ALA A CA 1
ATOM 774 C C . ALA A 1 101 ? -6.749 2.373 -6.098 1.00 93.75 101 ALA A C 1
ATOM 776 O O . ALA A 1 101 ? -6.183 1.874 -7.068 1.00 93.75 101 ALA A O 1
ATOM 777 N N . ILE A 1 102 ? -8.067 2.603 -6.096 1.00 95.31 102 ILE A N 1
ATOM 778 C CA . ILE A 1 102 ? -8.935 2.323 -7.251 1.00 95.31 102 ILE A CA 1
ATOM 779 C C . ILE A 1 102 ? -8.510 3.164 -8.460 1.00 95.31 102 ILE A C 1
ATOM 781 O O . ILE A 1 102 ? -8.409 2.637 -9.565 1.00 95.31 102 ILE A O 1
ATOM 785 N N . GLY A 1 103 ? -8.216 4.452 -8.259 1.00 96.06 103 GLY A N 1
ATOM 786 C CA . GLY A 1 103 ? -7.712 5.331 -9.315 1.00 96.06 103 GLY A CA 1
ATOM 787 C C . GLY A 1 103 ? -6.379 4.853 -9.895 1.00 96.06 103 GLY A C 1
ATOM 788 O O . GLY A 1 103 ? -6.215 4.827 -11.112 1.00 96.06 103 GLY A O 1
ATOM 789 N N . ALA A 1 104 ? -5.453 4.407 -9.044 1.00 92.50 104 ALA A N 1
ATOM 790 C CA . ALA A 1 104 ? -4.177 3.840 -9.471 1.00 92.50 104 ALA A CA 1
ATOM 791 C C . ALA A 1 104 ? -4.363 2.549 -10.284 1.00 92.50 104 ALA A C 1
ATOM 793 O O . ALA A 1 104 ? -3.727 2.388 -11.322 1.00 92.50 104 ALA A O 1
ATOM 794 N N . LEU A 1 105 ? -5.269 1.659 -9.864 1.00 92.94 105 LEU A N 1
ATOM 795 C CA . LEU A 1 105 ? -5.616 0.454 -10.626 1.00 92.94 105 LEU A CA 1
ATOM 796 C C . LEU A 1 105 ? -6.250 0.797 -11.977 1.00 92.94 105 LEU A C 1
ATOM 798 O O . LEU A 1 105 ? -5.882 0.207 -12.988 1.00 92.94 105 LEU A O 1
ATOM 802 N N . ALA A 1 106 ? -7.165 1.767 -12.017 1.00 95.06 106 ALA A N 1
ATOM 803 C CA . ALA A 1 106 ? -7.772 2.224 -13.264 1.00 95.06 106 ALA A CA 1
ATOM 804 C C . ALA A 1 106 ? -6.722 2.810 -14.223 1.00 95.06 106 ALA A C 1
ATOM 806 O O . ALA A 1 106 ? -6.741 2.507 -15.415 1.00 95.06 106 ALA A O 1
ATOM 807 N N . ALA A 1 107 ? -5.775 3.596 -13.703 1.00 92.25 107 ALA A N 1
ATOM 808 C CA . ALA A 1 107 ? -4.656 4.118 -14.481 1.00 92.25 107 ALA A CA 1
ATOM 809 C C . ALA A 1 107 ? -3.753 2.992 -15.008 1.00 92.25 107 ALA A C 1
ATOM 811 O O . ALA A 1 107 ? -3.396 3.006 -16.182 1.00 92.25 107 ALA A O 1
ATOM 812 N N . LEU A 1 108 ? -3.444 1.993 -14.172 1.00 90.25 108 LEU A N 1
ATOM 813 C CA . LEU A 1 108 ? -2.640 0.832 -14.556 1.00 90.25 108 LEU A CA 1
ATOM 814 C C . LEU A 1 108 ? -3.310 0.016 -15.671 1.00 90.25 108 LEU A C 1
ATOM 816 O O . LEU A 1 108 ? -2.658 -0.330 -16.648 1.00 90.25 108 LEU A O 1
ATOM 820 N N . ILE A 1 109 ? -4.616 -0.242 -15.562 1.00 90.50 109 ILE A N 1
ATOM 821 C CA . ILE A 1 109 ? -5.398 -0.963 -16.584 1.00 90.50 109 ILE A CA 1
ATOM 822 C C . ILE A 1 109 ? -5.504 -0.153 -17.886 1.00 90.50 109 ILE A C 1
ATOM 824 O O . ILE A 1 109 ? -5.646 -0.723 -18.963 1.00 90.50 109 ILE A O 1
ATOM 828 N N . SER A 1 110 ? -5.435 1.178 -17.805 1.00 91.31 110 SER A N 1
ATOM 829 C CA . SER A 1 110 ? -5.478 2.057 -18.976 1.00 91.31 110 SER A CA 1
ATOM 830 C C . SER A 1 110 ? -4.150 2.133 -19.740 1.00 91.31 110 SER A C 1
ATOM 832 O O . SER A 1 110 ? -4.117 2.767 -20.802 1.00 91.31 110 SER A O 1
ATOM 834 N N . VAL A 1 111 ? -3.066 1.542 -19.226 1.00 88.06 111 VAL A N 1
ATOM 835 C CA . VAL A 1 111 ? -1.789 1.466 -19.941 1.00 88.06 111 VAL A CA 1
ATOM 836 C C . VAL A 1 111 ? -1.994 0.682 -21.239 1.00 88.06 111 VAL A C 1
ATOM 838 O O . VAL A 1 111 ? -2.580 -0.398 -21.247 1.00 88.06 111 VAL A O 1
ATOM 841 N N . ARG A 1 112 ? -1.532 1.257 -22.351 1.00 80.62 112 ARG A N 1
ATOM 842 C CA . ARG A 1 112 ? -1.569 0.642 -23.681 1.00 80.62 112 ARG A CA 1
ATOM 843 C C . ARG A 1 112 ? -0.156 0.286 -24.108 1.00 80.62 112 ARG A C 1
ATOM 845 O O . ARG A 1 112 ? 0.778 0.998 -23.739 1.00 80.62 112 ARG A O 1
ATOM 852 N N . ASP A 1 113 ? -0.047 -0.764 -24.915 1.00 73.56 113 ASP A N 1
ATOM 853 C CA . ASP A 1 113 ? 1.204 -1.124 -25.575 1.00 73.56 113 ASP A CA 1
ATOM 854 C C . ASP A 1 113 ? 1.779 0.063 -26.340 1.00 73.56 113 ASP A C 1
ATOM 856 O O . ASP A 1 113 ? 1.061 0.835 -26.983 1.00 73.56 113 ASP A O 1
ATOM 860 N N . THR A 1 114 ? 3.094 0.217 -26.215 1.00 68.06 114 THR A N 1
ATOM 861 C CA . THR A 1 114 ? 3.858 1.282 -26.880 1.00 68.06 114 THR A CA 1
ATOM 862 C C . THR A 1 114 ? 4.381 0.873 -28.260 1.00 68.06 114 THR A C 1
ATOM 864 O O . THR A 1 114 ? 5.075 1.657 -28.910 1.00 68.06 114 THR A O 1
ATOM 867 N N . SER A 1 115 ? 4.022 -0.334 -28.705 1.00 57.00 115 SER A N 1
ATOM 868 C CA . SER A 1 115 ? 4.344 -0.946 -30.000 1.00 57.00 115 SER A CA 1
ATOM 869 C C . SER A 1 115 ? 3.139 -1.020 -30.928 1.00 57.00 115 SER A C 1
ATOM 871 O O . SER A 1 115 ? 2.086 -1.505 -30.454 1.00 57.00 115 SER A O 1
#

Sequence (115 aa):
MLEAGAIAEQQPLTRGWTLRKALGTYQFWFLIGAQSFYWGLGAYMVLGHQVKFAEDVGYSGTFAASVFALFGIFTAAGQLSSSLSDWIGREKTVTIAAILAIGALAALISVRDTS

Foldseek 3Di:
DDDPPDPPPPPPPCPDDDPVNLVPDPVNVVVVVVVCCCVPVQPPVCLVCQLVVCVVLPDDSVVSVVVSVVVVVVVVVVVVCVVVCVVVPVVVVVVVVVVVSVVVVVVSVPDHRPD

Secondary structure (DSSP, 8-state):
------------S-----HHHHHTSHHHHHHHHHHHHIIIIIIIHHHHHHHHHHHHTT--HHHHHHHHHHHHHHHHHHHHTTTHHHHH-HHHHHHHHHHHHHHHHHHHHT-----

Radius of gyration: 23.67 Å; chains: 1; bounding box: 46×29×89 Å

pLDDT: mean 86.92, std 14.44, range [48.38, 97.38]